Protein AF-A0A2N7XSR7-F1 (afdb_monomer)

Nearest PDB structures (foldseek):
  7cuq-assembly1_C  TM=9.539E-01  e=1.989E-05  Escherichia coli
  9c3i-assembly1_S  TM=7.968E-01  e=4.473E+00  Homo sapiens
  8cwy-assembly1_B  TM=4.844E-01  e=6.562E+00  synthetic construct
  8cwy-assembly1_H  TM=4.841E-01  e=6.995E+00  synthetic construct
  8cwy-assembly1_L  TM=4.936E-01  e=6.995E+00  synthetic construct

Secondary structure (DSSP, 8-state):
-HHHHHHHHHHHHHHHHHHHHHHHHHHHTT--TTS-HHHHHHHHHHHHHHHHHHHHHHHHHHHHHHHHHH-S-HHHHHHHH-

Sequence (82 aa):
TQMWLLITGLFGAAFIGIELTEFAHMIREGATPQRSAFLSAFFTLVGTHGLHVSCGLIWLVTLMVQVWRYGLIEANRRRLMC

Solvent-accessible surface area (backbone atoms only — not comparable to full-atom values): 4647 Å² total; per-residue (Å²): 115,70,68,58,57,51,51,54,46,50,52,52,52,52,51,52,53,52,53,52,53,51,50,54,48,38,46,73,75,63,61,36,51,88,73,38,74,66,44,33,52,48,53,51,55,52,48,52,48,53,51,51,52,51,55,51,44,53,50,50,52,51,50,53,52,46,40,71,75,69,43,90,41,77,70,58,52,54,72,74,74,110

Foldseek 3Di:
DLVVLVVVLVVLVVVLVVLVVVVVVCVVVVVDLVPDVVSVVVCVVVVVVNVVSVVVSVVSVVLSVCCVPPNDDPVSVVVVPD

Radius of gyration: 17.11 Å; Cα contacts (8 Å, |Δi|>4): 35; chains: 1; bounding box: 36×20×44 Å

Structure (mmCIF, N/CA/C/O backbone):
data_AF-A0A2N7XSR7-F1
#
_entry.id   AF-A0A2N7XSR7-F1
#
loop_
_atom_site.group_PDB
_atom_site.id
_atom_site.type_symbol
_atom_site.label_atom_id
_atom_site.label_alt_id
_atom_site.label_comp_id
_atom_site.label_asym_id
_atom_site.label_entity_id
_atom_site.label_seq_id
_atom_site.pdbx_PDB_ins_code
_atom_site.Cartn_x
_atom_site.Cartn_y
_atom_site.Cartn_z
_atom_site.occupancy
_atom_site.B_iso_or_equiv
_atom_site.auth_seq_id
_atom_site.auth_comp_id
_atom_site.auth_asym_id
_atom_site.auth_atom_id
_atom_site.pdbx_PDB_model_num
ATOM 1 N N . THR A 1 1 ? 16.893 -7.623 -11.079 1.00 61.16 1 THR A N 1
ATOM 2 C CA . THR A 1 1 ? 16.203 -6.484 -10.423 1.00 61.16 1 THR 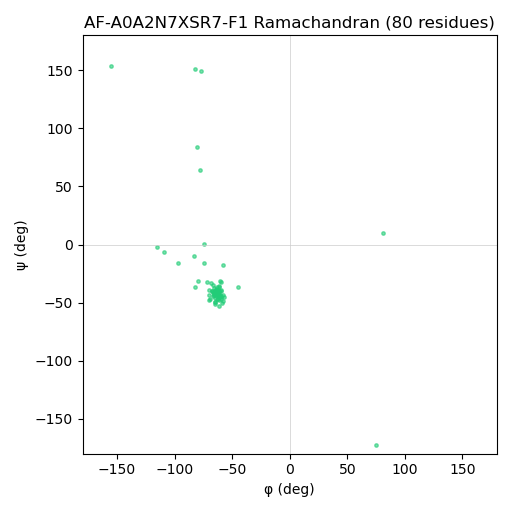A CA 1
ATOM 3 C C . THR A 1 1 ? 14.689 -6.634 -10.395 1.00 61.16 1 THR A C 1
ATOM 5 O O . THR A 1 1 ? 14.130 -6.505 -9.320 1.00 61.16 1 THR A O 1
ATOM 8 N N . GLN A 1 2 ? 14.011 -6.980 -11.497 1.00 66.06 2 GLN A N 1
ATOM 9 C CA . GLN A 1 2 ? 12.537 -7.126 -11.532 1.00 66.06 2 GLN A CA 1
ATOM 10 C C . GLN A 1 2 ? 11.966 -8.199 -10.576 1.00 66.06 2 GLN A C 1
ATOM 12 O O . GLN A 1 2 ? 10.880 -8.020 -10.040 1.00 66.06 2 GLN A O 1
ATOM 17 N N . MET A 1 3 ? 1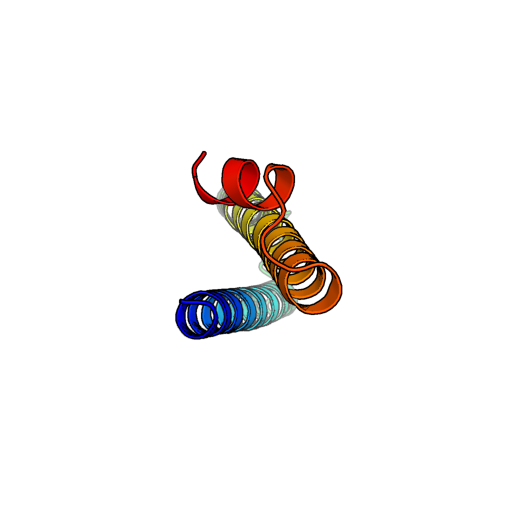2.713 -9.278 -10.312 1.00 76.00 3 MET A N 1
ATOM 18 C CA . MET A 1 3 ? 12.301 -10.345 -9.385 1.00 76.00 3 MET A CA 1
ATOM 19 C C . MET A 1 3 ? 12.098 -9.847 -7.946 1.00 76.00 3 MET A C 1
ATOM 21 O O . MET A 1 3 ? 11.162 -10.272 -7.283 1.00 76.00 3 MET A O 1
ATOM 25 N N . TRP A 1 4 ? 12.925 -8.903 -7.483 1.00 77.81 4 TRP A N 1
ATOM 26 C CA . TRP A 1 4 ? 12.771 -8.314 -6.151 1.00 77.81 4 TRP A CA 1
ATOM 27 C C . TRP A 1 4 ? 11.499 -7.478 -6.042 1.00 77.81 4 TRP A C 1
ATOM 29 O O . TRP A 1 4 ? 10.806 -7.613 -5.046 1.00 77.81 4 TRP A O 1
ATOM 39 N N . LEU A 1 5 ? 11.151 -6.705 -7.081 1.00 77.25 5 LEU A N 1
ATOM 40 C CA . LEU A 1 5 ? 9.893 -5.944 -7.129 1.00 77.25 5 LEU A CA 1
ATOM 41 C C . LEU A 1 5 ? 8.673 -6.872 -7.078 1.00 77.25 5 LEU A C 1
ATOM 43 O O . LEU A 1 5 ? 7.705 -6.585 -6.383 1.00 77.25 5 LEU A O 1
ATOM 47 N N . LEU A 1 6 ? 8.744 -8.011 -7.76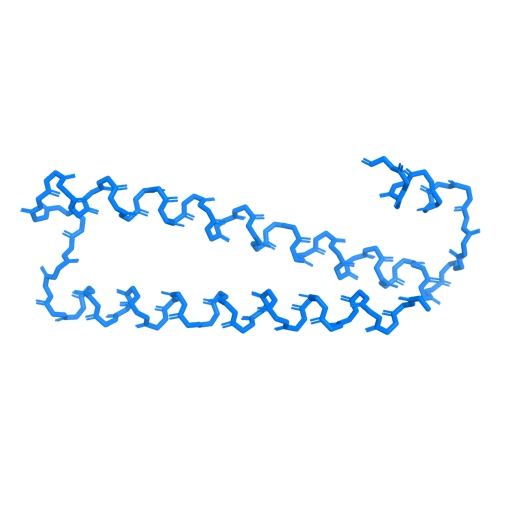9 1.00 81.69 6 LEU A N 1
ATOM 48 C CA . LEU A 1 6 ? 7.703 -9.036 -7.721 1.00 81.69 6 LEU A CA 1
ATOM 49 C C . LEU A 1 6 ? 7.525 -9.594 -6.304 1.00 81.69 6 LEU A C 1
ATOM 51 O O . LEU A 1 6 ? 6.396 -9.722 -5.842 1.00 81.69 6 LEU A O 1
ATOM 55 N N . ILE A 1 7 ? 8.628 -9.874 -5.602 1.00 87.12 7 ILE A N 1
ATOM 56 C CA . ILE A 1 7 ? 8.603 -10.364 -4.218 1.00 87.12 7 ILE A CA 1
ATOM 57 C C . ILE A 1 7 ? 7.988 -9.317 -3.280 1.00 87.12 7 ILE A C 1
ATOM 59 O O . ILE A 1 7 ? 7.094 -9.659 -2.507 1.00 87.12 7 ILE A O 1
ATOM 63 N N . THR A 1 8 ? 8.393 -8.043 -3.363 1.00 86.69 8 THR A N 1
ATOM 64 C CA . THR A 1 8 ? 7.786 -6.979 -2.543 1.00 86.69 8 THR A CA 1
ATOM 65 C C . THR A 1 8 ? 6.303 -6.798 -2.848 1.00 86.69 8 THR A C 1
ATOM 67 O O . THR A 1 8 ? 5.510 -6.639 -1.923 1.00 86.69 8 THR A O 1
ATOM 70 N N . GLY A 1 9 ? 5.908 -6.876 -4.122 1.00 86.38 9 GLY A N 1
ATOM 71 C CA . GLY A 1 9 ? 4.501 -6.839 -4.517 1.00 86.38 9 GLY A CA 1
ATOM 72 C C . GLY A 1 9 ? 3.696 -8.004 -3.933 1.00 86.38 9 GLY A C 1
ATOM 73 O O . GLY A 1 9 ? 2.589 -7.800 -3.440 1.00 86.38 9 GLY A O 1
ATOM 74 N N . LEU A 1 10 ? 4.266 -9.212 -3.916 1.00 89.25 10 LEU A N 1
ATOM 75 C CA . LEU A 1 10 ? 3.616 -10.399 -3.358 1.00 89.25 10 LEU A CA 1
ATOM 76 C C . LEU A 1 10 ? 3.404 -10.278 -1.842 1.00 89.25 10 LEU A C 1
ATOM 78 O O . LEU A 1 10 ? 2.321 -10.581 -1.347 1.00 89.25 10 LEU A O 1
ATOM 82 N N . PHE A 1 11 ? 4.411 -9.784 -1.115 1.00 89.12 11 PHE A N 1
ATOM 83 C CA . PHE A 1 11 ? 4.283 -9.503 0.317 1.00 89.12 11 PHE A CA 1
ATOM 84 C C . PHE A 1 11 ? 3.252 -8.403 0.599 1.00 89.12 11 PHE A C 1
ATOM 86 O O . PHE A 1 11 ? 2.464 -8.544 1.532 1.00 89.12 11 PHE A O 1
ATOM 93 N N . GLY A 1 12 ? 3.195 -7.353 -0.227 1.00 88.31 12 GLY A N 1
ATOM 94 C CA . GLY A 1 12 ? 2.160 -6.319 -0.127 1.00 88.31 12 GLY A CA 1
ATOM 95 C C . GLY A 1 12 ? 0.746 -6.866 -0.358 1.00 88.31 12 GLY A C 1
ATOM 96 O O . GLY A 1 12 ? -0.174 -6.537 0.385 1.00 88.31 12 GLY A O 1
ATOM 97 N N . ALA A 1 13 ? 0.571 -7.757 -1.338 1.00 89.12 13 ALA A N 1
ATOM 98 C CA . ALA A 1 13 ? -0.707 -8.422 -1.588 1.00 89.12 13 ALA A CA 1
ATOM 99 C C . ALA A 1 13 ? -1.119 -9.349 -0.430 1.00 89.12 13 ALA A C 1
ATOM 101 O O . ALA A 1 13 ? -2.282 -9.351 -0.027 1.00 89.12 13 ALA A O 1
ATOM 102 N N . ALA A 1 14 ? -0.167 -10.105 0.129 1.00 91.62 14 ALA A N 1
ATOM 103 C CA . ALA A 1 14 ? -0.405 -10.957 1.292 1.00 91.62 14 ALA A CA 1
ATOM 104 C C . ALA A 1 14 ? -0.828 -10.137 2.522 1.00 91.62 14 ALA A C 1
ATOM 106 O O . ALA A 1 14 ? -1.766 -10.522 3.217 1.00 91.62 14 ALA A O 1
ATOM 107 N N . PHE A 1 15 ? -0.190 -8.984 2.748 1.00 89.69 15 PHE A N 1
ATOM 108 C CA . PHE A 1 15 ? -0.545 -8.062 3.826 1.00 89.69 15 PHE A CA 1
ATOM 109 C C . PHE A 1 15 ? -1.997 -7.576 3.711 1.00 89.69 15 PHE A C 1
ATOM 111 O O . PHE A 1 15 ? -2.763 -7.731 4.659 1.00 89.69 15 PHE A O 1
ATOM 118 N N . ILE A 1 16 ? -2.406 -7.092 2.530 1.00 90.25 16 ILE A N 1
ATOM 119 C CA . ILE A 1 16 ? -3.787 -6.635 2.277 1.00 90.25 16 ILE A CA 1
ATOM 120 C C . ILE A 1 16 ? -4.797 -7.773 2.496 1.00 90.25 16 ILE A C 1
ATOM 122 O O . ILE A 1 16 ? -5.873 -7.556 3.052 1.00 90.25 16 ILE A O 1
ATOM 126 N N . GLY A 1 17 ? -4.460 -8.995 2.070 1.00 88.81 17 GLY A N 1
ATOM 127 C CA . GLY A 1 17 ? -5.317 -10.165 2.262 1.00 88.81 17 GLY A CA 1
ATOM 128 C C . GLY A 1 17 ? -5.592 -10.456 3.739 1.00 88.81 17 GLY A C 1
ATOM 129 O O . GLY A 1 17 ? -6.747 -10.636 4.120 1.00 88.81 17 GLY A O 1
ATOM 130 N N . ILE A 1 18 ? -4.546 -10.444 4.570 1.00 90.31 18 ILE A N 1
ATOM 131 C CA . ILE A 1 18 ? -4.662 -10.663 6.019 1.00 90.31 18 ILE A CA 1
ATOM 132 C C . ILE A 1 18 ? -5.467 -9.530 6.671 1.00 90.31 18 ILE A C 1
ATOM 134 O O . ILE A 1 18 ? -6.401 -9.795 7.429 1.00 90.31 18 ILE A O 1
ATOM 138 N N . GLU A 1 19 ? -5.159 -8.278 6.329 1.00 8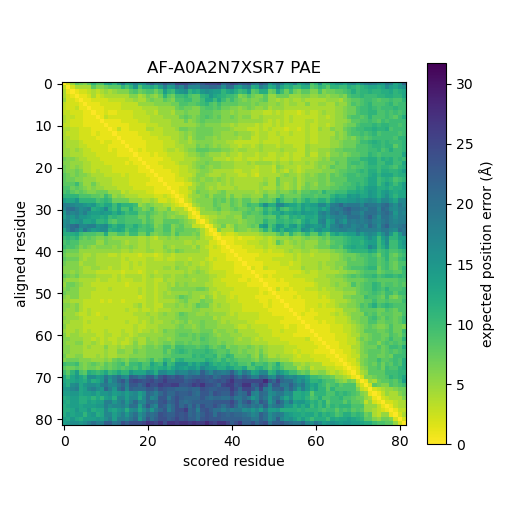9.38 19 GLU A N 1
ATOM 139 C CA . GLU A 1 19 ? -5.819 -7.085 6.871 1.00 89.38 19 GLU A CA 1
ATOM 140 C C . GLU A 1 19 ? -7.340 -7.108 6.624 1.00 89.38 19 GLU A C 1
ATOM 142 O O . GLU A 1 19 ? -8.133 -6.900 7.543 1.00 89.38 19 GLU A O 1
ATOM 147 N N . LEU A 1 20 ? -7.768 -7.455 5.404 1.00 86.31 20 LEU A N 1
ATOM 148 C CA . LEU A 1 20 ? -9.187 -7.584 5.054 1.00 86.31 20 LEU A CA 1
ATOM 149 C C . LEU A 1 20 ? -9.881 -8.724 5.808 1.00 86.31 20 LEU A C 1
ATOM 151 O O . LEU A 1 20 ? -11.031 -8.566 6.224 1.00 86.31 20 LEU A O 1
ATOM 155 N N . THR A 1 21 ? -9.211 -9.869 5.987 1.00 88.56 21 THR A N 1
ATOM 156 C CA . THR A 1 21 ? -9.787 -10.993 6.742 1.00 88.56 21 THR A CA 1
ATOM 157 C C . THR A 1 21 ? -9.973 -10.662 8.219 1.00 88.56 21 THR A C 1
ATOM 159 O O . THR A 1 21 ? -11.028 -10.973 8.773 1.00 88.56 21 THR A O 1
ATOM 162 N N . GLU A 1 22 ? -9.011 -9.969 8.829 1.00 87.38 22 GLU A N 1
ATOM 163 C CA . GLU A 1 22 ? -9.096 -9.495 10.213 1.00 87.38 22 GLU A CA 1
ATOM 164 C C . GLU A 1 22 ? -10.193 -8.440 10.377 1.00 87.38 22 GLU A C 1
ATOM 166 O O . GLU A 1 22 ? -11.011 -8.529 11.293 1.00 87.38 22 GLU A O 1
ATOM 171 N N . PHE A 1 23 ? -10.302 -7.485 9.448 1.00 85.75 23 PHE A N 1
ATOM 172 C CA . PHE A 1 23 ? -11.397 -6.516 9.467 1.00 85.75 23 PHE A CA 1
ATOM 173 C C . PHE A 1 23 ? -12.768 -7.178 9.341 1.00 85.75 23 PHE A C 1
ATOM 175 O O . PHE A 1 23 ? -13.687 -6.835 10.087 1.00 85.75 23 PHE A O 1
ATOM 182 N N . ALA A 1 24 ? -12.918 -8.150 8.440 1.00 84.94 24 ALA A N 1
ATOM 183 C CA . ALA A 1 24 ? -14.160 -8.902 8.311 1.00 84.94 24 ALA A CA 1
ATOM 184 C C . ALA A 1 24 ? -14.476 -9.709 9.583 1.00 84.94 24 ALA A C 1
ATOM 186 O O . ALA A 1 24 ? -15.642 -9.809 9.971 1.0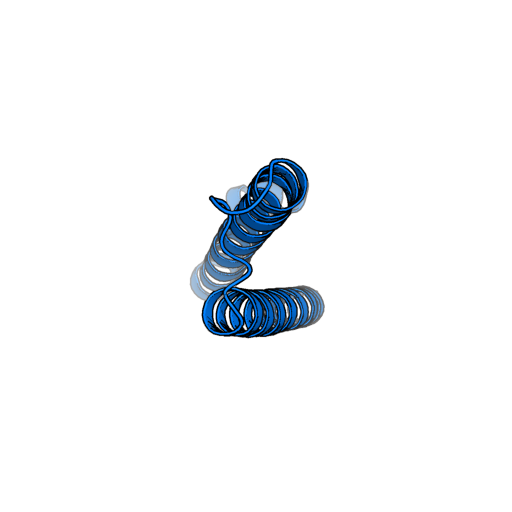0 84.94 24 ALA A O 1
ATOM 187 N N . HIS A 1 25 ? -13.454 -10.260 10.243 1.00 86.44 25 HIS A N 1
ATOM 188 C CA . HIS A 1 25 ? -13.602 -10.969 11.510 1.00 86.44 25 HIS A CA 1
ATOM 189 C C . HIS A 1 25 ? -14.073 -10.032 12.632 1.00 86.44 25 HIS A C 1
ATOM 191 O O . HIS A 1 25 ? -15.119 -10.289 13.225 1.00 86.44 25 HIS A O 1
ATOM 197 N N . MET A 1 26 ? -13.403 -8.893 12.834 1.00 82.62 26 MET A N 1
ATOM 198 C CA . MET A 1 26 ? -13.793 -7.876 13.821 1.00 82.62 26 MET A CA 1
ATOM 199 C C . MET A 1 26 ? -15.214 -7.347 13.587 1.00 82.62 26 MET A C 1
ATOM 201 O O . MET A 1 26 ? -16.007 -7.237 14.522 1.00 82.62 26 MET A O 1
ATOM 205 N N . ILE A 1 27 ? -15.589 -7.065 12.336 1.00 83.12 27 ILE A N 1
ATOM 206 C CA . ILE A 1 27 ? -16.945 -6.595 12.016 1.00 83.12 27 ILE A CA 1
ATOM 207 C C . ILE A 1 27 ? -17.992 -7.663 12.371 1.00 83.12 27 ILE A C 1
ATOM 209 O O . ILE A 1 27 ? -19.042 -7.325 12.922 1.00 83.12 27 ILE A O 1
ATOM 213 N N . ARG A 1 28 ? -17.708 -8.947 12.108 1.00 80.94 28 ARG A N 1
ATOM 214 C CA . ARG A 1 28 ? -18.595 -10.070 12.466 1.00 80.94 28 ARG A CA 1
ATOM 215 C C . ARG A 1 28 ? -18.738 -10.269 13.973 1.00 80.94 28 ARG A C 1
ATOM 217 O O . ARG A 1 28 ? -19.818 -10.638 14.418 1.00 80.94 28 ARG A O 1
ATOM 224 N N . GLU A 1 29 ? -17.688 -10.017 14.748 1.00 82.69 29 GLU A N 1
ATOM 225 C CA . GLU A 1 29 ? -17.736 -10.055 16.218 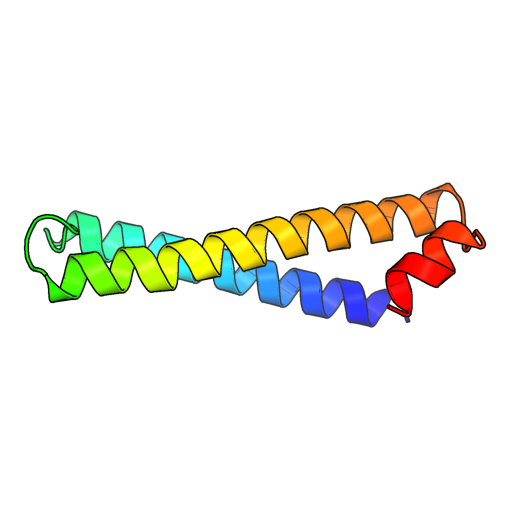1.00 82.69 29 GLU A CA 1
ATOM 226 C C . GLU A 1 29 ? -18.463 -8.839 16.827 1.00 82.69 29 GLU A C 1
ATOM 228 O O . GLU A 1 29 ? -18.608 -8.728 18.044 1.00 82.69 29 GLU A O 1
ATOM 233 N N . GLY A 1 30 ? -18.961 -7.918 15.993 1.00 78.75 30 GLY A N 1
ATOM 234 C CA . GLY A 1 30 ? -19.656 -6.711 16.435 1.00 78.75 30 GLY A CA 1
ATOM 235 C C . GLY A 1 30 ? -18.708 -5.592 16.870 1.00 78.75 30 GLY A C 1
ATOM 236 O O . GLY A 1 30 ? -19.164 -4.577 17.396 1.00 78.75 30 GLY A O 1
ATOM 237 N N . ALA A 1 31 ? -17.404 -5.737 16.624 1.00 76.06 31 ALA A N 1
ATOM 238 C CA . ALA A 1 31 ? -16.392 -4.698 16.764 1.00 76.06 31 ALA A CA 1
ATOM 239 C C . ALA A 1 31 ? -16.443 -3.744 15.553 1.00 76.06 31 ALA A C 1
ATOM 241 O O . ALA A 1 31 ? -15.508 -3.633 14.763 1.00 76.06 31 ALA A O 1
ATOM 242 N N . THR A 1 32 ? -17.564 -3.031 15.404 1.00 74.25 32 THR A N 1
ATOM 243 C CA . THR A 1 32 ? -17.744 -2.026 14.349 1.00 74.25 32 THR A CA 1
ATOM 244 C C . THR A 1 32 ? -17.121 -0.679 14.738 1.00 74.25 32 THR A C 1
ATOM 246 O O . THR A 1 32 ? -17.108 -0.317 15.917 1.00 74.25 32 THR A O 1
ATOM 249 N N . PRO A 1 33 ? -16.666 0.137 13.768 1.00 70.50 33 PRO A N 1
ATOM 250 C CA . PRO A 1 33 ? -16.113 1.472 14.034 1.00 70.50 33 PRO A CA 1
ATOM 251 C C . PRO A 1 33 ? -17.085 2.415 14.767 1.00 70.50 33 PRO A C 1
ATOM 253 O O . PRO A 1 33 ? -16.661 3.394 15.369 1.00 70.50 33 PRO A O 1
ATOM 256 N N . GLN A 1 34 ? -18.385 2.110 14.776 1.00 73.88 34 GLN A N 1
ATOM 257 C CA . GLN A 1 34 ? -19.410 2.870 15.496 1.00 73.88 34 GLN A CA 1
ATOM 258 C C . GLN A 1 34 ? -19.525 2.499 16.987 1.00 73.88 34 GLN A C 1
ATOM 260 O O . GLN A 1 34 ? -20.215 3.195 17.728 1.00 73.88 34 GLN A O 1
ATOM 265 N N . ARG A 1 35 ? -18.874 1.420 17.453 1.00 77.12 35 ARG A N 1
ATOM 266 C CA . ARG A 1 35 ? -18.977 0.952 18.849 1.00 77.12 35 ARG A CA 1
ATOM 267 C C . ARG A 1 35 ? -18.111 1.725 19.833 1.00 77.12 35 ARG A C 1
ATOM 269 O O . ARG A 1 35 ? -18.494 1.830 20.995 1.00 77.12 35 ARG A O 1
ATOM 276 N 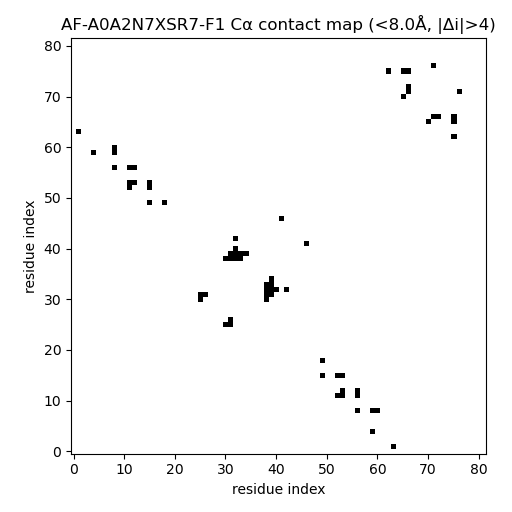N . SER A 1 36 ? -16.954 2.239 19.417 1.00 82.25 36 SER A N 1
ATOM 277 C CA . SER A 1 36 ? -16.079 3.018 20.298 1.00 82.25 36 SER A CA 1
ATOM 278 C C . SER A 1 36 ? -15.176 3.974 19.520 1.00 82.25 36 SER A C 1
ATOM 280 O O . SER A 1 36 ? -14.810 3.714 18.374 1.00 82.25 36 SER A O 1
ATOM 282 N N . ALA A 1 37 ? -14.765 5.068 20.171 1.00 81.19 37 ALA A N 1
ATOM 283 C CA . ALA A 1 37 ? -13.799 6.012 19.603 1.00 81.19 37 ALA A CA 1
ATOM 284 C C . ALA A 1 37 ? -12.450 5.339 19.279 1.00 81.19 37 ALA A C 1
ATOM 286 O O . ALA A 1 37 ? -11.812 5.689 18.290 1.00 81.19 37 ALA A O 1
ATOM 287 N N . PHE A 1 38 ? -12.054 4.333 20.069 1.00 84.44 38 PHE A N 1
ATOM 288 C CA . PHE A 1 38 ? -10.848 3.540 19.830 1.00 84.44 38 PHE A CA 1
ATOM 289 C C . PHE A 1 38 ? -10.941 2.727 18.532 1.00 84.44 38 PHE A C 1
ATOM 291 O O . PHE A 1 38 ? -10.051 2.824 17.692 1.00 84.44 38 PHE A O 1
ATOM 298 N N . LEU A 1 39 ? -12.036 1.985 18.327 1.00 80.69 39 LEU A N 1
ATOM 299 C CA . LEU A 1 39 ? -12.252 1.231 17.089 1.00 80.69 39 LEU A CA 1
ATOM 300 C C . LEU A 1 39 ? -12.359 2.165 15.882 1.00 80.69 39 LEU A C 1
ATOM 302 O O . LEU A 1 39 ? -11.765 1.884 14.850 1.00 80.69 39 LEU A O 1
ATOM 306 N N . SER A 1 40 ? -13.055 3.296 16.007 1.00 81.94 40 SER A N 1
ATOM 307 C CA . SER A 1 40 ? -13.156 4.283 14.925 1.00 81.94 40 SER A CA 1
ATOM 308 C C . SER A 1 40 ? -11.780 4.797 14.473 1.00 81.94 40 SER A C 1
ATOM 310 O O . SER A 1 40 ? -11.463 4.781 13.280 1.00 81.94 40 SER A O 1
ATOM 312 N N . ALA A 1 41 ? -10.924 5.188 15.426 1.00 86.38 41 ALA A N 1
ATOM 313 C CA . ALA A 1 41 ? -9.562 5.629 15.137 1.00 86.38 41 ALA A CA 1
ATOM 314 C C . ALA A 1 41 ? -8.698 4.496 14.558 1.00 86.38 41 ALA A C 1
ATOM 316 O O . ALA A 1 41 ? -7.973 4.722 13.591 1.00 86.38 41 ALA A O 1
ATOM 317 N N . PHE A 1 42 ? -8.816 3.277 15.094 1.00 87.06 42 PHE A N 1
ATOM 318 C CA . PHE A 1 42 ? -8.101 2.099 14.600 1.00 87.06 42 PHE A CA 1
ATOM 319 C C . PHE A 1 42 ? -8.469 1.774 13.145 1.00 87.06 42 PHE A C 1
ATOM 321 O O . PHE A 1 42 ? -7.588 1.720 12.292 1.00 87.06 42 PHE A O 1
ATOM 328 N N . PHE A 1 43 ? -9.763 1.647 12.833 1.00 85.31 43 PHE A N 1
ATOM 329 C CA . PHE A 1 43 ? -10.245 1.382 11.474 1.00 85.31 43 PHE A CA 1
ATOM 330 C C . PHE A 1 43 ? -9.866 2.498 10.495 1.00 85.31 43 PHE A C 1
ATOM 332 O O . PHE A 1 43 ? -9.548 2.213 9.345 1.00 85.31 43 PHE A O 1
ATOM 339 N N . THR A 1 44 ? -9.860 3.761 10.931 1.00 87.62 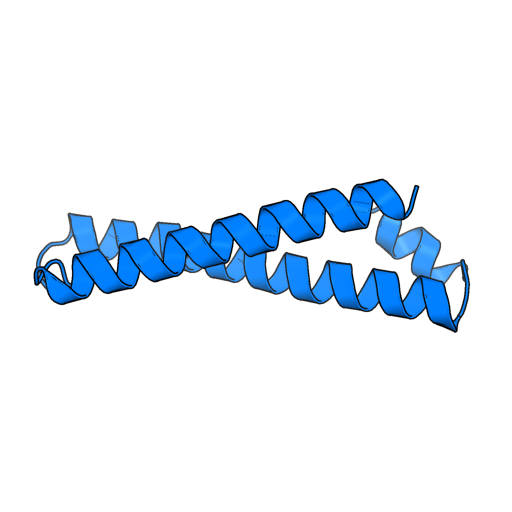44 THR A N 1
ATOM 340 C CA . THR A 1 44 ? -9.457 4.886 10.071 1.00 87.62 44 THR A CA 1
ATOM 341 C C . THR A 1 44 ? -7.956 4.862 9.786 1.00 87.62 44 THR A C 1
ATOM 343 O O . THR A 1 44 ? -7.541 4.989 8.636 1.00 87.62 44 THR A O 1
ATOM 346 N N . LEU A 1 45 ? -7.120 4.681 10.810 1.00 91.25 45 LEU A N 1
ATOM 347 C CA . LEU A 1 45 ? -5.664 4.713 10.666 1.00 91.25 45 LEU A CA 1
ATOM 348 C C . LEU A 1 45 ? -5.151 3.500 9.883 1.00 91.25 45 LEU A C 1
ATOM 350 O O . LEU A 1 45 ? -4.387 3.648 8.933 1.00 91.25 45 LEU A O 1
ATOM 354 N N . VAL A 1 46 ? -5.625 2.308 10.242 1.00 90.00 46 VAL A N 1
ATOM 355 C CA . VAL A 1 46 ? -5.259 1.066 9.558 1.00 90.00 46 VAL A CA 1
ATOM 356 C C . VAL A 1 46 ? -5.891 1.030 8.163 1.00 90.00 46 VAL A C 1
ATOM 358 O O . VAL A 1 46 ? -5.185 0.824 7.188 1.00 90.00 46 VAL A O 1
ATOM 361 N N . GLY A 1 47 ? -7.161 1.416 8.011 1.00 87.94 47 GLY A N 1
ATOM 362 C CA . GLY A 1 47 ? -7.816 1.483 6.699 1.00 87.94 47 GLY A CA 1
ATOM 363 C C . GLY A 1 47 ? -7.163 2.469 5.720 1.00 87.94 47 GLY A C 1
ATOM 364 O O . GLY A 1 47 ? -7.003 2.155 4.542 1.00 87.94 47 GLY A O 1
ATOM 365 N N . THR A 1 48 ? -6.733 3.649 6.181 1.00 92.56 48 THR A N 1
ATOM 366 C CA . THR A 1 48 ? -5.977 4.596 5.333 1.00 92.56 48 THR A CA 1
ATOM 367 C C . THR A 1 48 ? -4.582 4.075 4.984 1.00 92.56 48 THR A C 1
ATOM 369 O O . THR A 1 48 ? -4.111 4.307 3.869 1.00 92.56 48 THR A O 1
ATOM 372 N N . HIS A 1 49 ? -3.945 3.319 5.881 1.00 89.56 49 HIS A N 1
ATOM 373 C CA . HIS A 1 49 ? -2.702 2.607 5.594 1.00 89.56 49 HIS A CA 1
ATOM 374 C C . HIS A 1 49 ? -2.901 1.513 4.530 1.00 89.56 49 HIS A C 1
ATOM 376 O O . HIS A 1 49 ? -2.186 1.512 3.526 1.00 89.56 49 HIS A O 1
ATOM 382 N N . GLY A 1 50 ? -3.914 0.654 4.671 1.00 89.38 50 GLY A N 1
ATOM 383 C CA . GLY A 1 50 ? -4.267 -0.362 3.674 1.00 89.38 50 GLY A CA 1
ATOM 384 C C . GLY A 1 50 ? -4.616 0.242 2.305 1.00 89.38 50 GLY A C 1
ATOM 385 O O . GLY A 1 50 ? -4.176 -0.256 1.262 1.00 89.38 50 GLY A O 1
ATOM 386 N N . LEU A 1 51 ? -5.318 1.384 2.277 1.00 90.38 51 LEU A N 1
ATOM 387 C CA . LEU A 1 51 ? -5.564 2.156 1.048 1.00 90.38 51 LEU A CA 1
ATOM 388 C C . LEU A 1 51 ? -4.267 2.680 0.416 1.00 90.38 51 LEU A C 1
ATOM 390 O O . LEU A 1 51 ? -4.092 2.605 -0.800 1.00 90.38 51 LEU A O 1
ATOM 394 N N . HIS A 1 52 ? -3.332 3.186 1.219 1.00 91.94 52 HIS A N 1
ATOM 395 C CA . HIS A 1 52 ? -2.034 3.633 0.719 1.00 91.94 52 HIS A CA 1
ATOM 396 C C . HIS A 1 52 ? -1.237 2.476 0.091 1.00 91.94 52 HIS A C 1
ATOM 398 O O . HIS A 1 52 ? -0.734 2.606 -1.028 1.00 91.94 52 HIS A O 1
ATOM 404 N N . VAL A 1 53 ? -1.167 1.326 0.771 1.00 90.94 53 VAL A N 1
ATOM 405 C CA . VAL A 1 53 ? -0.437 0.137 0.297 1.00 90.94 53 VAL A CA 1
ATOM 406 C C . VAL A 1 53 ? -1.070 -0.445 -0.968 1.00 90.94 53 VAL A C 1
ATOM 408 O O . VAL A 1 53 ? -0.352 -0.787 -1.906 1.00 90.94 53 VAL A O 1
ATOM 411 N N . SER A 1 54 ? -2.400 -0.506 -1.052 1.00 89.69 54 SER A N 1
ATOM 412 C CA . SER A 1 54 ? -3.104 -0.982 -2.253 1.00 89.69 54 SER A CA 1
ATOM 413 C C . SER A 1 54 ? -2.895 -0.063 -3.462 1.00 89.69 54 SER A C 1
ATOM 415 O O . SER A 1 54 ? -2.594 -0.556 -4.552 1.00 89.69 54 SER A O 1
ATOM 417 N N . CYS A 1 55 ? -2.935 1.261 -3.280 1.00 91.31 55 CYS A N 1
ATOM 418 C CA . CYS A 1 55 ? -2.555 2.221 -4.322 1.00 91.31 55 CYS A CA 1
ATOM 419 C C . CYS A 1 55 ? -1.099 2.030 -4.780 1.00 91.31 55 CYS A C 1
ATOM 421 O O . CYS A 1 55 ? -0.827 1.986 -5.984 1.00 91.31 55 CYS A O 1
ATOM 423 N N . GLY A 1 56 ? -0.167 1.862 -3.835 1.00 89.12 56 GLY A N 1
ATOM 424 C CA . GLY A 1 56 ? 1.240 1.588 -4.130 1.00 89.12 56 GLY A CA 1
ATOM 425 C C . GLY A 1 56 ? 1.445 0.273 -4.886 1.00 89.12 56 GLY A C 1
ATOM 426 O O . GLY A 1 56 ? 2.231 0.220 -5.831 1.00 89.12 56 GLY A O 1
ATOM 427 N N . LEU A 1 57 ? 0.692 -0.774 -4.538 1.00 88.81 57 LEU A N 1
ATOM 428 C CA . LEU A 1 57 ? 0.751 -2.075 -5.200 1.00 88.81 57 LEU A CA 1
ATOM 429 C C . LEU A 1 57 ? 0.249 -2.002 -6.648 1.00 88.81 57 LEU A C 1
ATOM 431 O O . LEU A 1 57 ? 0.908 -2.519 -7.550 1.00 88.81 57 LEU A O 1
ATOM 435 N N . ILE A 1 58 ? -0.872 -1.317 -6.896 1.00 89.12 58 ILE A N 1
ATOM 436 C CA . ILE A 1 58 ? -1.385 -1.081 -8.256 1.00 89.12 58 ILE A CA 1
ATOM 437 C C . ILE A 1 58 ? -0.347 -0.309 -9.083 1.00 89.12 58 ILE A C 1
ATOM 439 O O . ILE A 1 58 ? -0.053 -0.671 -10.226 1.00 89.12 58 ILE A O 1
ATOM 443 N N . TRP A 1 59 ? 0.261 0.727 -8.501 1.00 86.50 59 TRP A N 1
ATOM 444 C CA . TRP A 1 59 ? 1.312 1.499 -9.161 1.00 86.50 59 TRP A CA 1
ATOM 445 C C . TRP A 1 59 ? 2.541 0.641 -9.489 1.00 86.50 59 TRP A C 1
ATOM 447 O O . TRP A 1 59 ? 3.053 0.675 -10.606 1.00 86.50 59 TRP A O 1
ATOM 457 N N . LEU A 1 60 ? 2.983 -0.198 -8.553 1.00 85.56 60 LEU A N 1
ATOM 458 C CA . LEU A 1 60 ? 4.106 -1.107 -8.759 1.00 85.56 60 LEU A CA 1
ATOM 459 C C . LEU A 1 60 ? 3.823 -2.105 -9.892 1.00 85.56 60 LEU A C 1
ATOM 461 O O . LEU A 1 60 ? 4.644 -2.256 -10.796 1.00 85.56 60 LEU A O 1
ATOM 465 N N . VAL A 1 61 ? 2.645 -2.737 -9.893 1.00 85.19 61 VAL A N 1
ATOM 466 C CA . VAL A 1 61 ? 2.236 -3.689 -10.940 1.00 85.19 61 VAL A CA 1
ATOM 467 C C . VAL A 1 61 ? 2.167 -3.003 -12.305 1.00 85.19 61 VAL A C 1
ATOM 469 O O . VAL A 1 61 ? 2.692 -3.533 -13.285 1.00 85.19 61 VAL A O 1
ATOM 472 N N . THR A 1 62 ? 1.582 -1.805 -12.389 1.00 85.12 62 THR A N 1
ATOM 473 C CA . THR A 1 62 ? 1.521 -1.054 -13.656 1.00 85.12 62 THR A CA 1
ATOM 474 C C . THR A 1 62 ? 2.910 -0.670 -14.170 1.00 85.12 62 THR A C 1
ATOM 476 O O . THR A 1 62 ? 3.169 -0.839 -15.363 1.00 85.12 62 THR A O 1
ATOM 479 N N . LEU A 1 63 ? 3.836 -0.243 -13.302 1.00 81.00 63 LEU A N 1
ATOM 480 C CA . LEU A 1 63 ? 5.230 0.016 -13.682 1.00 81.00 63 LEU A CA 1
ATOM 481 C C . LEU A 1 63 ? 5.953 -1.257 -14.141 1.00 81.00 63 LEU A C 1
ATOM 483 O O . LEU A 1 63 ? 6.682 -1.214 -15.132 1.00 81.00 63 LEU A O 1
ATOM 487 N N . MET A 1 64 ? 5.735 -2.399 -13.480 1.00 79.88 64 MET A N 1
ATOM 488 C CA . MET A 1 64 ? 6.307 -3.679 -13.914 1.00 79.88 64 MET A CA 1
ATOM 489 C C . MET A 1 64 ? 5.804 -4.077 -15.307 1.00 79.88 64 MET A C 1
AT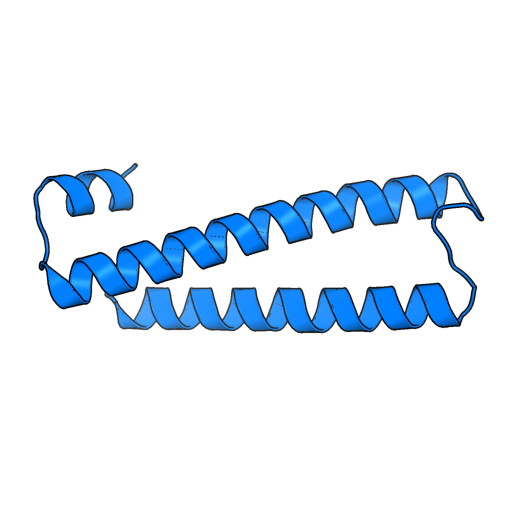OM 491 O O . MET A 1 64 ? 6.607 -4.419 -16.174 1.00 79.88 64 MET A O 1
ATOM 495 N N . VAL A 1 65 ? 4.497 -3.953 -15.564 1.00 81.69 65 VAL A N 1
ATOM 496 C CA . VAL A 1 65 ? 3.906 -4.223 -16.886 1.00 81.69 65 VAL A CA 1
ATOM 497 C C . VAL A 1 65 ? 4.431 -3.249 -17.949 1.00 81.69 65 VAL A C 1
ATOM 499 O O . VAL A 1 65 ? 4.724 -3.666 -19.072 1.00 81.69 65 VAL A O 1
ATOM 502 N N . GLN A 1 66 ? 4.594 -1.965 -17.614 1.00 77.31 66 GLN A N 1
ATOM 503 C CA . GLN A 1 66 ? 5.160 -0.963 -18.524 1.00 77.31 66 GLN A CA 1
ATOM 504 C C . GLN A 1 66 ? 6.616 -1.269 -18.886 1.00 77.31 66 GLN A C 1
ATOM 506 O O . GLN A 1 66 ? 6.978 -1.175 -20.057 1.00 77.31 66 GLN A O 1
ATOM 511 N N . VAL A 1 67 ? 7.444 -1.663 -17.914 1.00 79.62 67 VAL A N 1
ATOM 512 C CA . VAL A 1 67 ? 8.840 -2.053 -18.164 1.00 79.62 67 VAL A CA 1
ATOM 513 C C . VAL A 1 67 ? 8.915 -3.325 -19.009 1.00 79.62 67 VAL A C 1
ATOM 515 O O . VAL A 1 67 ? 9.766 -3.409 -19.891 1.00 79.62 67 VAL A O 1
ATOM 518 N N . TRP A 1 68 ? 8.010 -4.284 -18.798 1.00 75.38 68 TRP A N 1
ATOM 519 C CA . TRP A 1 68 ? 7.987 -5.526 -19.572 1.00 75.38 68 TRP A CA 1
ATOM 520 C C . TRP A 1 68 ? 7.555 -5.319 -21.033 1.00 75.38 68 TRP A C 1
ATOM 522 O O . TRP A 1 68 ? 8.147 -5.916 -21.927 1.00 75.38 68 TRP A O 1
ATOM 532 N N . ARG A 1 69 ? 6.567 -4.446 -21.302 1.00 76.56 69 ARG A N 1
ATOM 533 C CA . ARG A 1 69 ? 6.084 -4.177 -22.676 1.00 76.56 69 ARG A CA 1
ATOM 534 C C . ARG A 1 69 ? 6.931 -3.173 -23.457 1.00 76.56 69 ARG A C 1
ATOM 536 O O . ARG A 1 69 ? 7.061 -3.334 -24.664 1.00 76.56 69 ARG A O 1
ATOM 543 N N . TYR A 1 70 ? 7.461 -2.136 -22.806 1.00 71.75 70 TYR A N 1
ATOM 544 C CA . TYR A 1 70 ? 8.117 -1.011 -23.490 1.00 71.75 70 TYR A CA 1
ATOM 545 C C . TYR A 1 70 ? 9.618 -0.873 -23.182 1.00 71.75 70 TYR A C 1
ATOM 547 O O . TYR A 1 70 ? 10.278 0.005 -23.735 1.00 71.75 70 TYR A O 1
ATOM 555 N N . GLY A 1 71 ? 10.177 -1.726 -22.319 1.00 64.94 71 GLY A N 1
ATOM 556 C CA . GLY A 1 71 ? 11.580 -1.661 -21.907 1.00 64.94 71 GLY A CA 1
ATOM 557 C C . GLY A 1 71 ? 11.889 -0.520 -20.925 1.00 64.94 71 GLY A C 1
ATOM 558 O O . GLY A 1 71 ? 11.002 0.168 -20.406 1.00 64.94 71 GLY A O 1
ATOM 559 N N . LEU A 1 72 ? 13.179 -0.317 -20.631 1.00 61.97 72 LEU A N 1
ATOM 560 C CA . LEU A 1 72 ? 13.652 0.811 -19.818 1.00 61.97 72 LEU A CA 1
ATOM 561 C C . LEU A 1 72 ? 13.751 2.081 -20.672 1.00 61.97 72 LEU A C 1
ATOM 563 O O . LEU A 1 72 ? 14.815 2.450 -21.157 1.00 61.97 72 LEU A O 1
ATOM 567 N N . ILE A 1 73 ? 12.624 2.765 -20.826 1.00 63.66 73 ILE A N 1
ATOM 568 C CA . ILE A 1 73 ? 12.563 4.118 -21.387 1.00 63.66 73 ILE A CA 1
ATOM 569 C C . ILE A 1 73 ? 13.011 5.126 -20.310 1.00 63.66 73 ILE A C 1
ATOM 571 O O . ILE A 1 73 ? 12.741 4.910 -19.125 1.00 63.66 73 ILE A O 1
ATOM 575 N N . GLU A 1 74 ? 13.620 6.255 -20.696 1.00 62.69 74 GLU A N 1
ATOM 576 C CA . GLU A 1 74 ? 14.050 7.357 -19.802 1.00 62.69 74 GLU A CA 1
ATOM 577 C C . GLU A 1 74 ? 12.967 7.735 -18.763 1.00 62.69 74 GLU A C 1
ATOM 579 O O . GLU A 1 74 ? 13.242 7.998 -17.591 1.00 62.69 74 GLU A O 1
ATOM 584 N N . ALA A 1 75 ? 11.695 7.688 -19.179 1.00 63.16 75 ALA A N 1
ATOM 585 C CA . ALA A 1 75 ? 10.536 7.960 -18.335 1.00 63.16 75 ALA A CA 1
ATOM 586 C C . ALA A 1 75 ? 10.309 6.914 -17.224 1.00 63.16 75 ALA A C 1
ATOM 588 O O . ALA A 1 75 ? 9.996 7.298 -16.097 1.00 63.16 75 ALA A O 1
ATOM 589 N N . ASN A 1 76 ? 10.503 5.620 -17.505 1.00 62.12 76 ASN A N 1
ATOM 590 C CA . ASN A 1 76 ? 10.407 4.556 -16.498 1.00 62.12 76 ASN A CA 1
ATOM 591 C C . ASN A 1 76 ? 11.596 4.601 -15.534 1.00 62.12 76 ASN A C 1
ATOM 593 O O . ASN A 1 76 ? 11.438 4.315 -14.351 1.00 62.12 76 ASN A O 1
ATOM 597 N N . ARG A 1 77 ? 12.772 5.023 -16.020 1.00 60.22 77 ARG A N 1
ATOM 598 C CA . ARG A 1 77 ? 13.972 5.187 -15.191 1.00 60.22 77 ARG A CA 1
ATOM 599 C C . ARG A 1 77 ? 13.797 6.291 -14.144 1.00 60.22 77 ARG A C 1
ATOM 601 O O . ARG A 1 77 ? 14.134 6.069 -12.989 1.00 60.22 77 ARG A O 1
ATOM 608 N N . ARG A 1 78 ? 13.196 7.431 -14.513 1.00 62.03 78 ARG A N 1
ATOM 609 C CA . ARG A 1 78 ? 12.893 8.527 -13.566 1.00 62.03 78 ARG A CA 1
ATOM 610 C C . ARG A 1 78 ? 11.881 8.135 -12.486 1.00 62.03 78 ARG A C 1
ATOM 612 O O . ARG A 1 78 ? 12.056 8.518 -11.343 1.00 62.03 78 ARG A O 1
ATOM 619 N N . ARG A 1 79 ? 10.857 7.343 -12.826 1.00 62.41 79 ARG A N 1
ATOM 620 C CA . ARG A 1 79 ? 9.819 6.892 -11.873 1.00 62.41 79 ARG A CA 1
ATOM 621 C C . ARG A 1 79 ? 10.282 5.806 -10.897 1.00 62.41 79 ARG A C 1
ATOM 623 O O . ARG A 1 79 ? 9.576 5.526 -9.942 1.00 62.41 79 ARG A O 1
ATOM 630 N N . LEU A 1 80 ? 11.412 5.156 -11.179 1.00 57.94 80 LEU A N 1
ATOM 631 C CA . LEU A 1 80 ? 12.021 4.138 -10.317 1.00 57.94 80 LEU A CA 1
ATOM 632 C C . LEU A 1 80 ? 13.139 4.701 -9.422 1.00 57.94 80 LEU A C 1
ATOM 634 O O . LEU A 1 80 ? 13.561 4.008 -8.502 1.00 57.94 80 LEU A O 1
ATOM 638 N N . MET A 1 81 ? 13.660 5.897 -9.724 1.00 57.38 81 MET A N 1
ATOM 639 C CA . MET A 1 81 ? 14.797 6.514 -9.020 1.00 57.38 81 MET A CA 1
ATOM 640 C C . MET A 1 81 ? 14.422 7.724 -8.148 1.00 57.38 81 MET A C 1
ATOM 642 O O . MET A 1 81 ? 15.286 8.224 -7.430 1.00 57.38 81 MET A O 1
ATOM 646 N N . CYS A 1 82 ? 13.173 8.185 -8.204 1.00 47.88 82 CYS A N 1
ATOM 647 C CA . CYS A 1 82 ? 12.594 9.176 -7.296 1.00 47.88 82 CYS A CA 1
ATOM 648 C C . CYS A 1 82 ? 11.458 8.522 -6.516 1.00 47.88 82 CYS A C 1
ATOM 650 O O . CYS A 1 82 ? 11.342 8.834 -5.314 1.00 47.88 82 CYS A O 1
#

pLDDT: mean 80.56, std 10.35, range [47.88, 92.56]

Mean predicted aligned error: 7.76 Å